Protein AF-A0A8S3K6A4-F1 (afdb_monomer_lite)

Sequence (86 aa):
RGSNNSLTISIAPKHRLLNSPPVDCPFDEYLQTGTRKLTVDELHQHAQDARSLYHEFWTIPTNHLEKLRLCGAGTKNRYGTIIASK

Radius of gyration: 22.89 Å; chains: 1; bounding box: 67×27×58 Å

Secondary structure (DSSP, 8-state):
-----------------TTSPPTT-HHHHHHHH------HHHHHHHHH-HHHHHHHHHHS-----S----TTHHHH-SSSS-----

pLDDT: mean 76.44, std 16.65, range [43.69, 96.19]

Foldseek 3Di:
DDDPDDDDPPPPPPDPPPPDPPPDDVLVCCVVPPDDDDDPVRVVVVVVPPPVVVVVVVVHDPPWDQDDPDPCPVVVDPDPRHDDDD

InterPro domains:
  IPR008356 Protein-tyrosine phosphatase, KIM-containing [PTHR46198] (1-83)

Structure (mmCIF, N/CA/C/O backbone):
data_AF-A0A8S3K6A4-F1
#
_entry.id   AF-A0A8S3K6A4-F1
#
loop_
_atom_site.group_PDB
_atom_site.id
_atom_site.type_symbol
_atom_site.label_atom_id
_atom_site.label_alt_id
_atom_site.label_comp_id
_atom_site.label_asym_id
_atom_site.label_entity_id
_atom_site.label_seq_id
_atom_site.pdbx_PDB_ins_code
_atom_site.Cartn_x
_atom_site.Cartn_y
_atom_site.Cartn_z
_atom_site.occupancy
_atom_site.B_iso_or_equiv
_atom_site.auth_seq_id
_atom_site.auth_comp_id
_atom_site.auth_asym_id
_atom_site.auth_atom_id
_atom_site.pdbx_PDB_model_num
ATOM 1 N N . ARG A 1 1 ? 55.584 -0.846 -38.435 1.00 52.16 1 ARG A N 1
ATOM 2 C CA . ARG A 1 1 ? 54.159 -1.235 -38.575 1.00 52.16 1 ARG A CA 1
ATOM 3 C C . ARG A 1 1 ? 53.581 -1.351 -37.160 1.00 52.16 1 ARG A C 1
ATOM 5 O O . ARG A 1 1 ? 53.509 -2.445 -36.628 1.00 52.16 1 ARG A O 1
ATOM 12 N N . GLY A 1 2 ? 53.338 -0.211 -36.507 1.00 51.53 2 GLY A N 1
ATOM 13 C CA . GLY A 1 2 ? 52.920 -0.131 -35.101 1.00 51.53 2 GLY A CA 1
ATOM 14 C C . GLY A 1 2 ? 51.567 0.559 -35.018 1.00 51.53 2 GLY A C 1
ATOM 15 O O . GLY A 1 2 ? 51.425 1.683 -35.495 1.00 51.53 2 GLY A O 1
ATOM 16 N N . SER A 1 3 ? 50.567 -0.154 -34.513 1.00 55.56 3 SER A N 1
ATOM 17 C CA . SER A 1 3 ? 49.189 0.318 -34.410 1.00 55.56 3 SER A CA 1
ATOM 18 C C . SER A 1 3 ? 49.023 1.087 -33.102 1.00 55.56 3 SER A C 1
ATOM 20 O O . SER A 1 3 ? 48.726 0.502 -32.065 1.00 55.56 3 SER A O 1
ATOM 22 N N . ASN A 1 4 ? 49.220 2.401 -33.145 1.00 60.78 4 ASN A N 1
ATOM 23 C CA . ASN A 1 4 ? 49.066 3.287 -31.990 1.00 60.78 4 ASN A CA 1
ATOM 24 C C . ASN A 1 4 ? 47.601 3.743 -31.866 1.00 60.78 4 ASN A C 1
ATOM 26 O O . ASN A 1 4 ? 47.317 4.936 -31.919 1.00 60.78 4 ASN A O 1
ATOM 30 N N . ASN A 1 5 ? 46.653 2.810 -31.764 1.00 58.00 5 ASN A N 1
ATOM 31 C CA . ASN A 1 5 ? 45.251 3.165 -31.534 1.00 58.00 5 ASN A CA 1
ATOM 32 C C . ASN A 1 5 ? 44.983 3.205 -30.026 1.00 58.00 5 ASN A C 1
ATOM 34 O O . ASN A 1 5 ? 44.730 2.177 -29.402 1.00 58.00 5 ASN A O 1
ATOM 38 N N . SER A 1 6 ? 45.048 4.402 -29.443 1.00 66.06 6 SER A N 1
ATOM 39 C CA . SER A 1 6 ? 44.541 4.651 -28.093 1.00 66.06 6 SER A CA 1
ATOM 40 C C . SER A 1 6 ? 43.011 4.689 -28.140 1.00 66.06 6 SER A C 1
ATOM 42 O O . SER A 1 6 ? 42.422 5.530 -28.820 1.00 66.06 6 SER A O 1
ATOM 44 N N . LEU A 1 7 ? 42.358 3.750 -27.457 1.00 62.97 7 LEU A N 1
ATOM 45 C CA . LEU A 1 7 ? 40.904 3.712 -27.302 1.00 62.97 7 LEU A CA 1
ATOM 46 C C . LEU A 1 7 ? 40.495 4.652 -26.164 1.00 62.97 7 LEU A C 1
ATOM 48 O O . LEU A 1 7 ? 40.446 4.260 -25.001 1.00 62.97 7 LEU A O 1
ATOM 52 N N . THR A 1 8 ? 40.177 5.900 -26.499 1.00 63.53 8 THR A N 1
ATOM 53 C CA . THR A 1 8 ? 39.568 6.833 -25.545 1.00 63.53 8 THR A CA 1
ATOM 54 C C . THR A 1 8 ? 38.075 6.530 -25.433 1.00 63.53 8 THR A C 1
ATOM 56 O O . THR A 1 8 ? 37.280 6.933 -26.282 1.00 63.53 8 THR A O 1
ATOM 59 N N . ILE A 1 9 ? 37.669 5.819 -24.380 1.00 61.50 9 ILE A N 1
ATOM 60 C CA . ILE A 1 9 ? 36.253 5.672 -24.025 1.00 61.50 9 ILE A CA 1
ATOM 61 C C . ILE A 1 9 ? 35.789 7.004 -23.427 1.00 61.50 9 ILE A C 1
ATOM 63 O O . ILE A 1 9 ? 36.011 7.295 -22.254 1.00 61.50 9 ILE A O 1
ATOM 67 N N . SER A 1 10 ? 35.140 7.830 -24.250 1.00 62.50 10 SER A N 1
ATOM 68 C CA . SER A 1 10 ? 34.355 8.956 -23.751 1.00 62.50 10 SER A CA 1
ATOM 69 C C . SER A 1 10 ? 33.086 8.396 -23.117 1.00 62.50 10 SER A C 1
ATOM 71 O O . SER A 1 10 ? 32.124 8.039 -23.801 1.00 62.50 10 SER A O 1
ATOM 73 N N . ILE A 1 11 ? 33.098 8.280 -21.790 1.00 58.16 11 ILE A N 1
ATOM 74 C CA . ILE A 1 11 ? 31.894 8.015 -21.010 1.00 58.16 11 ILE A CA 1
ATOM 75 C C . ILE A 1 11 ? 31.101 9.323 -21.004 1.00 58.16 11 ILE A C 1
ATOM 77 O O . ILE A 1 11 ? 31.146 10.097 -20.051 1.00 58.16 11 ILE A O 1
ATOM 81 N N . ALA A 1 12 ? 30.393 9.610 -22.097 1.00 55.97 12 ALA A N 1
ATOM 82 C CA . ALA A 1 12 ? 29.309 10.576 -22.026 1.00 55.97 12 ALA A CA 1
ATOM 83 C C . ALA A 1 12 ? 28.386 10.109 -20.888 1.00 55.97 12 ALA A C 1
ATOM 85 O O . ALA A 1 12 ? 28.072 8.912 -20.843 1.00 55.97 12 ALA A O 1
ATOM 86 N N . PRO A 1 13 ? 27.939 10.986 -19.973 1.00 49.94 13 PRO A N 1
ATOM 87 C CA . PRO A 1 13 ? 26.985 10.604 -18.949 1.00 49.94 13 PRO A CA 1
ATOM 88 C C . PRO A 1 13 ? 25.627 10.358 -19.623 1.00 49.94 13 PRO A C 1
ATOM 90 O O . PRO A 1 13 ? 24.697 11.147 -19.528 1.00 49.94 13 PRO A O 1
ATOM 93 N N . LYS A 1 14 ? 25.478 9.220 -20.311 1.00 49.97 14 LYS A N 1
ATOM 94 C CA . LYS A 1 14 ? 24.188 8.619 -20.664 1.00 49.97 14 LYS A CA 1
ATOM 95 C C . LYS A 1 14 ? 23.666 7.835 -19.469 1.00 49.97 14 LYS A C 1
ATOM 97 O O . LYS A 1 14 ? 23.249 6.690 -19.564 1.00 49.97 14 LYS A O 1
ATOM 102 N N . HIS A 1 15 ? 23.676 8.493 -18.329 1.00 47.19 15 HIS A N 1
ATOM 103 C CA . HIS A 1 15 ? 22.696 8.233 -17.317 1.00 47.19 15 HIS A CA 1
ATOM 104 C C . HIS A 1 15 ? 22.166 9.613 -16.980 1.00 47.19 15 HIS A C 1
ATOM 106 O O . HIS A 1 15 ? 22.789 10.370 -16.241 1.00 47.19 15 HIS A O 1
ATOM 112 N N . ARG A 1 16 ? 20.961 9.916 -17.481 1.00 45.88 16 ARG A N 1
ATOM 113 C CA . ARG A 1 16 ? 20.016 10.512 -16.546 1.00 45.88 16 ARG A CA 1
ATOM 114 C C . ARG A 1 16 ? 20.053 9.542 -15.380 1.00 45.88 16 ARG A C 1
ATOM 116 O O . ARG A 1 16 ? 19.631 8.389 -15.503 1.00 45.88 16 ARG A O 1
ATOM 123 N N . LEU A 1 17 ? 20.757 9.940 -14.328 1.00 46.78 17 LEU A N 1
ATOM 124 C CA . LEU A 1 17 ? 20.597 9.304 -13.045 1.00 46.78 17 LEU A CA 1
ATOM 125 C C . LEU A 1 17 ? 19.080 9.187 -12.884 1.00 46.78 17 LEU A C 1
ATOM 127 O O . LEU A 1 17 ? 18.360 10.131 -13.225 1.00 46.78 17 LEU A O 1
ATOM 131 N N . LEU A 1 18 ? 18.610 8.005 -12.505 1.00 48.09 18 LEU A N 1
ATOM 132 C CA . LEU A 1 18 ? 17.205 7.675 -12.247 1.00 48.09 18 LEU A CA 1
ATOM 133 C C . LEU A 1 18 ? 16.679 8.480 -11.028 1.00 48.09 18 LEU A C 1
ATOM 135 O O . LEU A 1 18 ? 15.976 7.967 -10.175 1.00 48.09 18 LEU A O 1
ATOM 139 N N . ASN A 1 19 ? 17.115 9.732 -10.909 1.00 49.34 19 ASN A N 1
ATOM 140 C CA . ASN A 1 19 ? 17.028 10.634 -9.777 1.00 49.34 19 ASN A CA 1
ATOM 141 C C . ASN A 1 19 ? 16.007 11.744 -10.035 1.00 49.34 19 ASN A C 1
ATOM 143 O O . ASN A 1 19 ? 15.801 12.584 -9.169 1.00 49.34 19 ASN A O 1
ATOM 147 N N . SER A 1 20 ? 15.400 11.794 -11.221 1.00 43.69 20 SER A N 1
ATOM 148 C CA . SER A 1 20 ? 14.097 12.427 -11.350 1.00 43.69 20 SER A CA 1
ATOM 149 C C . SER A 1 20 ? 13.068 11.317 -11.163 1.00 43.69 20 SER A C 1
ATOM 151 O O . SER A 1 20 ? 13.155 10.345 -11.933 1.00 43.69 20 SER A O 1
ATOM 153 N N . PRO A 1 21 ? 12.109 11.428 -10.221 1.00 47.91 21 PRO A N 1
ATOM 154 C CA . PRO A 1 21 ? 10.901 10.622 -10.335 1.00 47.91 21 PRO A CA 1
ATOM 155 C C . PRO A 1 21 ? 10.406 10.742 -11.785 1.00 47.91 21 PRO A C 1
ATOM 157 O O . PRO A 1 21 ? 10.588 11.806 -12.400 1.00 47.91 21 PRO A O 1
ATOM 160 N N . PRO A 1 22 ? 9.903 9.659 -12.405 1.00 52.75 22 PRO A N 1
ATOM 161 C CA . PRO A 1 22 ? 9.255 9.784 -13.699 1.00 52.75 22 PRO A CA 1
ATOM 162 C C . PRO A 1 22 ? 8.259 10.931 -13.561 1.00 52.75 22 PRO A C 1
ATOM 164 O O . PRO A 1 22 ? 7.442 10.907 -12.646 1.00 52.75 22 PRO A O 1
ATOM 167 N N . VAL A 1 23 ? 8.406 11.958 -14.401 1.00 55.28 23 VAL A N 1
ATOM 168 C CA . VAL A 1 23 ? 7.730 13.261 -14.257 1.00 55.28 23 VAL A CA 1
ATOM 169 C C . VAL A 1 23 ? 6.200 13.128 -14.184 1.00 55.28 23 VAL A C 1
ATOM 171 O O . VAL A 1 23 ? 5.545 14.055 -13.737 1.00 55.28 23 VAL A O 1
ATOM 174 N N . ASP A 1 24 ? 5.649 11.948 -14.485 1.00 54.31 24 ASP A N 1
ATOM 175 C CA . ASP A 1 24 ? 4.229 11.626 -14.402 1.00 54.31 24 ASP A CA 1
ATOM 176 C C . ASP A 1 24 ? 3.998 10.203 -13.841 1.00 54.31 24 ASP A C 1
ATOM 178 O O . ASP A 1 24 ? 3.397 9.352 -14.499 1.00 54.31 24 ASP A O 1
ATOM 182 N N . CYS A 1 25 ? 4.512 9.880 -12.648 1.00 56.34 25 CYS A N 1
ATOM 183 C CA . CYS A 1 25 ? 4.087 8.669 -11.935 1.00 56.34 25 CYS A CA 1
ATOM 184 C C . CYS A 1 25 ? 2.854 8.998 -11.068 1.00 56.34 25 CYS A C 1
ATOM 186 O O . CYS A 1 25 ? 3.021 9.568 -9.991 1.00 56.34 25 CYS A O 1
ATOM 188 N N . PRO A 1 26 ? 1.621 8.611 -11.461 1.00 63.94 26 PRO A N 1
ATOM 189 C CA . PRO A 1 26 ? 0.389 8.958 -10.729 1.00 63.94 26 PRO A CA 1
ATOM 190 C C . PRO A 1 26 ? 0.339 8.383 -9.302 1.00 63.94 26 PRO A C 1
ATOM 192 O O . PRO A 1 26 ? -0.496 8.767 -8.492 1.00 63.94 26 PRO A O 1
ATOM 195 N N . PHE A 1 27 ? 1.237 7.451 -8.990 1.00 74.19 27 PHE A N 1
ATOM 196 C CA . PHE A 1 27 ? 1.367 6.816 -7.684 1.00 74.19 27 PHE A CA 1
ATOM 197 C C . PHE A 1 27 ? 2.235 7.608 -6.701 1.00 74.19 27 PHE A C 1
ATOM 199 O O . PHE A 1 27 ? 2.138 7.373 -5.500 1.00 74.19 27 PHE A O 1
ATOM 206 N N . ASP A 1 28 ? 3.071 8.530 -7.187 1.00 78.31 28 ASP A N 1
ATOM 207 C CA . ASP A 1 28 ? 3.997 9.291 -6.340 1.00 78.31 28 ASP A CA 1
ATOM 208 C C . ASP A 1 28 ? 3.216 10.246 -5.419 1.00 78.31 28 ASP A C 1
ATOM 210 O O . ASP A 1 28 ? 3.473 10.318 -4.220 1.00 78.31 28 ASP A O 1
ATOM 214 N N . GLU A 1 29 ? 2.151 10.871 -5.936 1.00 85.25 29 GLU A N 1
ATOM 215 C CA . GLU A 1 29 ? 1.229 11.687 -5.135 1.00 85.25 29 GLU A CA 1
ATOM 216 C C . GLU A 1 29 ? 0.548 10.865 -4.032 1.00 85.25 29 GLU A C 1
ATOM 218 O O . GLU A 1 29 ? 0.507 11.295 -2.878 1.00 85.25 29 GLU A O 1
ATOM 223 N N . TYR A 1 30 ? 0.061 9.660 -4.352 1.00 88.38 30 TYR A N 1
ATO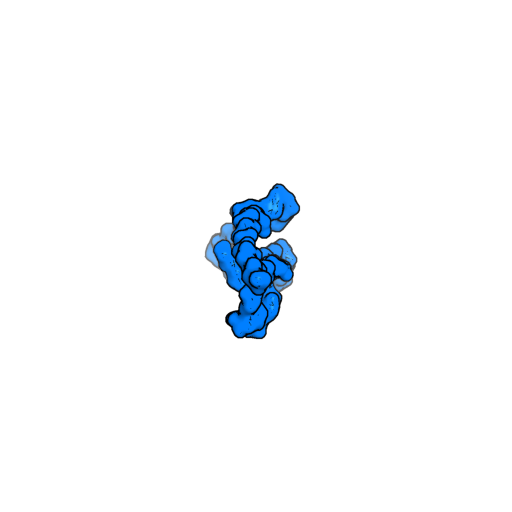M 224 C CA . TYR A 1 30 ? -0.562 8.778 -3.363 1.00 88.38 30 TYR A CA 1
ATOM 225 C C . TYR A 1 30 ? 0.424 8.378 -2.263 1.00 88.38 30 TYR A C 1
ATOM 227 O O . TYR A 1 30 ? 0.070 8.392 -1.090 1.00 88.38 30 TYR A O 1
ATOM 235 N N . LEU A 1 31 ? 1.669 8.043 -2.608 1.00 88.81 31 LEU A N 1
ATOM 236 C CA . LEU A 1 31 ? 2.676 7.657 -1.616 1.00 88.81 31 LEU A CA 1
ATOM 237 C C . LEU A 1 31 ? 3.129 8.840 -0.748 1.00 88.81 31 LEU A C 1
ATOM 239 O O . LEU A 1 31 ? 3.459 8.644 0.419 1.00 88.81 31 LEU A O 1
ATOM 243 N N . GLN A 1 32 ? 3.127 10.060 -1.290 1.00 88.81 32 GLN A N 1
ATOM 244 C CA . GLN A 1 32 ? 3.503 11.266 -0.548 1.00 88.81 32 GLN A CA 1
ATOM 245 C C . GLN A 1 32 ? 2.380 11.808 0.345 1.00 88.81 32 GLN A C 1
ATOM 247 O O . GLN A 1 32 ? 2.661 12.390 1.393 1.00 88.81 32 GLN A O 1
ATOM 252 N N . THR A 1 33 ? 1.119 11.637 -0.056 1.00 88.75 33 THR A N 1
ATOM 253 C CA . THR A 1 33 ? -0.045 12.227 0.633 1.00 88.75 33 THR A CA 1
ATOM 254 C C . THR A 1 33 ? -0.908 11.209 1.377 1.00 88.75 33 THR A C 1
ATOM 256 O O . THR A 1 33 ? -1.650 11.581 2.288 1.00 88.75 33 THR A O 1
ATOM 259 N N . GLY A 1 34 ? -0.806 9.928 1.021 1.00 86.88 34 GLY A N 1
ATOM 260 C CA . GLY A 1 34 ? -1.592 8.838 1.579 1.00 86.88 34 GLY A CA 1
ATOM 261 C C . GLY A 1 34 ? -1.372 8.706 3.080 1.00 86.88 34 GLY A C 1
ATOM 262 O O . GLY A 1 34 ? -0.293 8.350 3.550 1.00 86.88 34 GLY A O 1
ATOM 263 N N . THR A 1 35 ? -2.412 8.995 3.857 1.00 91.25 35 THR A N 1
ATOM 264 C CA . THR A 1 35 ? -2.377 8.884 5.313 1.00 91.25 35 THR A CA 1
ATOM 265 C C . THR A 1 35 ? -3.749 8.507 5.851 1.00 91.25 35 THR A C 1
ATOM 267 O O . THR A 1 35 ? -4.777 8.954 5.343 1.00 91.25 35 THR A O 1
ATOM 270 N N . ARG A 1 36 ? -3.768 7.710 6.919 1.00 92.12 36 ARG A N 1
ATOM 271 C CA . ARG A 1 36 ? -4.973 7.389 7.682 1.00 92.12 36 ARG A CA 1
ATOM 272 C C . ARG A 1 36 ? -4.643 7.474 9.165 1.00 92.12 36 ARG A C 1
ATOM 274 O O . ARG A 1 36 ? -3.908 6.647 9.697 1.00 92.12 36 ARG A O 1
ATOM 281 N N . LYS A 1 37 ? -5.157 8.508 9.830 1.00 94.75 37 LYS A N 1
ATOM 282 C CA . LYS A 1 37 ? -5.013 8.673 11.281 1.00 94.75 37 LYS A CA 1
ATOM 283 C C . LYS A 1 37 ? -6.153 7.933 11.961 1.00 94.75 37 LYS A C 1
ATOM 285 O O . LYS A 1 37 ? -7.303 8.133 11.590 1.00 94.75 37 LYS A O 1
ATOM 290 N N . LEU A 1 38 ? -5.815 7.095 12.929 1.00 95.06 38 LEU A N 1
ATOM 291 C CA . LEU A 1 38 ? -6.777 6.326 13.708 1.00 95.06 38 LEU A CA 1
ATOM 292 C C . LEU A 1 38 ? -6.639 6.713 15.175 1.00 95.06 38 LEU A C 1
ATOM 294 O O . LEU A 1 38 ? -5.525 6.825 15.694 1.00 95.06 38 LEU A O 1
ATOM 298 N N . THR A 1 39 ? -7.770 6.907 15.840 1.00 96.19 39 THR A N 1
ATOM 299 C CA . THR A 1 39 ? -7.834 6.927 17.303 1.00 96.19 39 THR A CA 1
ATOM 300 C C . THR A 1 39 ? -7.696 5.506 17.861 1.00 96.19 39 THR A C 1
ATOM 302 O O . THR A 1 39 ? -7.742 4.522 17.123 1.00 96.19 39 THR A O 1
ATOM 305 N N . VAL A 1 40 ? -7.504 5.376 19.177 1.00 95.69 40 VAL A N 1
ATOM 306 C CA . VAL A 1 40 ? -7.324 4.063 19.822 1.00 95.69 40 VAL A CA 1
ATOM 307 C C . VAL A 1 40 ? -8.543 3.161 19.602 1.00 95.69 40 VAL A C 1
ATOM 309 O O . VAL A 1 40 ? -8.379 1.983 19.299 1.00 95.69 40 VAL A O 1
ATOM 312 N N . ASP A 1 41 ? -9.757 3.702 19.694 1.00 94.94 41 ASP A N 1
ATOM 313 C CA . ASP A 1 41 ? -10.987 2.921 19.519 1.00 94.94 41 ASP A CA 1
ATOM 314 C C . ASP A 1 41 ? -11.183 2.494 18.058 1.00 94.94 41 ASP A C 1
ATOM 316 O O . ASP A 1 41 ? -11.475 1.329 17.777 1.00 94.94 41 ASP A O 1
ATOM 320 N N . GLU A 1 42 ? -10.926 3.406 17.116 1.00 93.25 42 GLU A N 1
ATOM 321 C CA . GLU A 1 42 ? -10.975 3.112 15.681 1.00 93.25 42 GLU A CA 1
ATOM 322 C C . GLU A 1 42 ? -9.918 2.087 15.274 1.00 93.25 42 GLU A C 1
ATOM 324 O O . GLU A 1 42 ? -10.189 1.245 14.424 1.00 93.25 42 GLU A O 1
ATOM 329 N N . LEU A 1 43 ? -8.730 2.108 15.886 1.00 94.88 43 LEU A N 1
ATOM 330 C CA . LEU A 1 43 ? -7.690 1.116 15.625 1.00 94.88 43 LEU A CA 1
ATOM 331 C C . LEU A 1 43 ? -8.158 -0.293 16.004 1.00 94.88 43 LEU A C 1
ATOM 333 O O . LEU A 1 43 ? -7.986 -1.220 15.215 1.00 94.88 43 LEU A O 1
ATOM 337 N N . HIS A 1 44 ? -8.767 -0.462 17.181 1.00 94.88 44 HIS A N 1
ATOM 338 C CA . HIS A 1 44 ? -9.265 -1.767 17.623 1.00 94.88 44 HIS A CA 1
ATOM 339 C C . HIS A 1 44 ? -10.394 -2.285 16.731 1.00 94.88 44 HIS A C 1
ATOM 341 O O . HIS A 1 44 ? -10.414 -3.469 16.398 1.00 94.88 44 HIS A O 1
ATOM 347 N N . GLN A 1 45 ? -11.313 -1.407 16.325 1.00 93.69 45 GLN A N 1
ATOM 348 C CA . GLN A 1 45 ? -12.408 -1.772 15.426 1.00 93.69 45 GLN A CA 1
ATOM 349 C C . GLN A 1 45 ? -11.897 -2.104 14.021 1.00 93.69 45 GLN A C 1
ATOM 351 O O . GLN A 1 45 ? -12.264 -3.128 13.448 1.00 93.69 45 GLN A O 1
ATOM 356 N N . HIS A 1 46 ? -11.006 -1.277 13.479 1.00 92.38 46 HIS A N 1
ATOM 357 C CA . HIS A 1 46 ? -10.493 -1.433 12.120 1.00 92.38 46 HIS A CA 1
ATOM 358 C C . HIS A 1 46 ? -9.551 -2.638 11.988 1.00 92.38 46 HIS A C 1
ATOM 360 O O . HIS A 1 46 ? -9.559 -3.325 10.972 1.00 92.38 46 HIS A O 1
ATOM 366 N N . ALA A 1 47 ? -8.823 -2.995 13.052 1.00 91.75 47 ALA A N 1
ATOM 367 C CA . ALA A 1 47 ? -8.039 -4.230 13.108 1.00 91.75 47 ALA A CA 1
ATOM 368 C C . ALA A 1 47 ? -8.896 -5.506 12.998 1.00 91.75 47 ALA A C 1
ATOM 370 O O . ALA A 1 47 ? -8.393 -6.551 12.582 1.00 91.75 47 ALA A O 1
ATOM 371 N N . GLN A 1 48 ? -10.180 -5.440 13.367 1.00 94.69 48 GLN A N 1
ATOM 372 C CA . GLN A 1 48 ? -11.109 -6.567 13.257 1.00 94.69 48 GLN A CA 1
ATOM 373 C C . GLN A 1 48 ? -11.781 -6.645 11.877 1.00 94.69 48 GLN A C 1
ATOM 375 O O . GLN A 1 48 ? -12.254 -7.717 11.492 1.00 94.69 48 GLN A O 1
ATOM 380 N N . ASP A 1 49 ? -11.792 -5.557 11.100 1.00 93.31 49 ASP A N 1
ATOM 381 C CA . ASP A 1 49 ? -12.354 -5.533 9.748 1.00 93.31 49 ASP A CA 1
ATOM 382 C C . ASP A 1 49 ? -11.307 -5.886 8.678 1.00 93.31 49 ASP A C 1
ATOM 384 O O . ASP A 1 49 ? -10.760 -5.048 7.953 1.00 93.31 49 ASP A O 1
ATOM 388 N N . ALA A 1 50 ? -11.072 -7.191 8.528 1.00 93.31 50 ALA A N 1
ATOM 389 C CA . ALA A 1 50 ? -10.151 -7.725 7.528 1.00 93.31 50 ALA A CA 1
ATOM 390 C C . ALA A 1 50 ? -10.526 -7.354 6.078 1.00 93.31 50 ALA A C 1
ATOM 392 O O . ALA A 1 50 ? -9.648 -7.300 5.217 1.00 93.31 50 ALA A O 1
ATOM 393 N N . ARG A 1 51 ? -11.810 -7.101 5.779 1.00 94.75 51 ARG A N 1
ATOM 394 C CA . ARG A 1 51 ? -12.247 -6.758 4.415 1.00 94.75 51 ARG A CA 1
ATOM 395 C C . ARG A 1 51 ? -11.860 -5.331 4.069 1.00 94.75 51 ARG A C 1
ATOM 397 O O . ARG A 1 51 ? -11.327 -5.100 2.984 1.00 94.75 51 ARG A O 1
ATOM 404 N N . SER A 1 52 ? -12.094 -4.393 4.988 1.00 91.50 52 SER A N 1
ATOM 405 C CA . SER A 1 52 ? -11.672 -3.011 4.778 1.00 91.50 52 SER A CA 1
ATOM 406 C C . SER A 1 52 ? -10.150 -2.905 4.694 1.00 91.50 52 SER A C 1
ATOM 408 O O . SER A 1 52 ? -9.657 -2.211 3.806 1.00 91.50 52 SER A O 1
ATOM 410 N N . LEU A 1 53 ? -9.409 -3.631 5.541 1.00 94.44 53 LEU A N 1
ATOM 411 C CA . LEU A 1 53 ? -7.943 -3.664 5.486 1.00 94.44 53 LEU A CA 1
ATOM 412 C C . LEU A 1 53 ? -7.412 -4.257 4.180 1.00 94.44 53 LEU A C 1
ATOM 414 O O . LEU A 1 53 ? -6.476 -3.712 3.601 1.00 94.44 53 LEU A O 1
ATOM 418 N N . TYR A 1 54 ? -8.014 -5.344 3.690 1.00 95.31 54 TYR A N 1
ATOM 419 C CA . TYR A 1 54 ? -7.653 -5.928 2.398 1.00 95.31 54 TYR A CA 1
ATOM 420 C C . TYR A 1 54 ? -7.784 -4.892 1.277 1.00 95.31 54 TYR A C 1
ATOM 422 O O . TYR A 1 54 ? -6.860 -4.706 0.489 1.00 95.31 54 TYR A O 1
ATOM 430 N N . HIS A 1 55 ? -8.913 -4.186 1.226 1.00 94.81 55 HIS A N 1
ATOM 431 C CA . HIS A 1 55 ? -9.162 -3.202 0.178 1.00 94.81 55 HIS A CA 1
ATOM 432 C C . HIS A 1 55 ? -8.215 -1.997 0.275 1.00 94.81 55 HIS A C 1
ATOM 434 O O . HIS A 1 55 ? -7.737 -1.502 -0.747 1.00 94.81 55 HIS A O 1
ATOM 440 N N . GLU A 1 56 ? -7.916 -1.543 1.495 1.00 93.00 56 GLU A N 1
ATOM 441 C CA . GLU A 1 56 ? -6.946 -0.474 1.743 1.00 93.00 56 GLU A CA 1
ATOM 442 C C . GLU A 1 56 ? -5.545 -0.893 1.284 1.00 93.00 56 GLU A C 1
ATOM 444 O O . GLU A 1 56 ? -4.929 -0.192 0.485 1.00 93.00 56 GLU A O 1
ATOM 449 N N . PHE A 1 57 ? -5.083 -2.076 1.694 1.00 94.31 57 PHE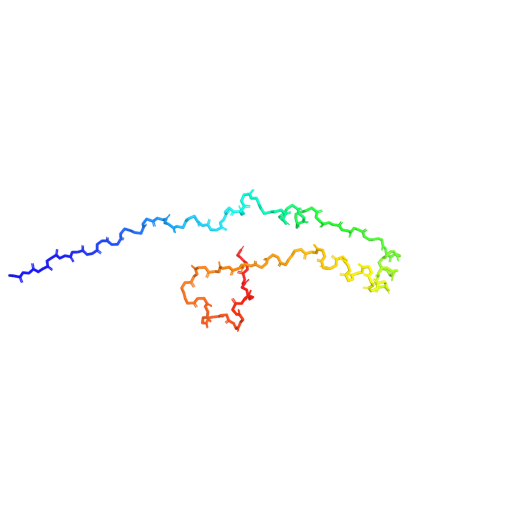 A N 1
ATOM 450 C CA . PHE A 1 57 ? -3.761 -2.593 1.347 1.00 94.31 57 PHE A CA 1
ATOM 451 C C . PHE A 1 57 ? -3.543 -2.689 -0.167 1.00 94.31 57 PHE A C 1
ATOM 453 O O . PHE A 1 57 ? -2.516 -2.242 -0.669 1.00 94.31 57 PHE A O 1
ATOM 460 N N . TRP A 1 58 ? -4.517 -3.220 -0.911 1.00 93.62 58 TRP A N 1
ATOM 461 C CA . TRP A 1 58 ? -4.398 -3.359 -2.368 1.00 93.62 58 TRP A CA 1
ATOM 462 C C . TRP A 1 58 ? -4.517 -2.046 -3.139 1.00 93.62 58 TRP A C 1
ATOM 464 O O . TRP A 1 58 ? -4.209 -2.012 -4.328 1.00 93.62 58 TRP A O 1
ATOM 474 N N . THR A 1 59 ? -4.935 -0.968 -2.477 1.00 91.25 59 THR A N 1
ATOM 475 C CA . THR A 1 59 ? -4.910 0.373 -3.067 1.00 91.25 59 THR A CA 1
ATOM 476 C C . THR A 1 59 ? -3.497 0.971 -3.025 1.00 91.25 59 THR A C 1
ATOM 478 O O . THR A 1 59 ? -3.181 1.842 -3.833 1.00 91.25 59 THR A O 1
ATOM 481 N N . ILE A 1 60 ? -2.625 0.491 -2.128 1.00 91.62 60 ILE A N 1
ATOM 482 C CA . ILE A 1 60 ? -1.268 1.016 -1.954 1.00 91.62 60 ILE A CA 1
ATOM 483 C C . ILE A 1 60 ? -0.367 0.552 -3.116 1.00 91.62 60 ILE A C 1
ATOM 485 O O . ILE A 1 60 ? -0.191 -0.653 -3.321 1.00 91.62 60 ILE A O 1
ATOM 489 N N . PRO A 1 61 ? 0.261 1.479 -3.864 1.00 90.88 61 PRO A N 1
ATOM 490 C CA . PRO A 1 61 ? 1.215 1.134 -4.913 1.00 90.88 61 PRO A CA 1
ATOM 491 C C . PRO A 1 61 ? 2.450 0.424 -4.341 1.00 90.88 61 PRO A C 1
ATOM 493 O O . PRO A 1 61 ? 3.002 0.844 -3.327 1.00 90.88 61 PRO A O 1
ATOM 496 N N . THR A 1 62 ? 2.950 -0.614 -5.018 1.00 87.19 62 THR A N 1
ATOM 497 C CA . THR A 1 62 ? 4.095 -1.411 -4.526 1.00 87.19 62 THR A CA 1
ATOM 498 C C . THR A 1 62 ? 5.432 -0.670 -4.563 1.00 87.19 62 THR A C 1
ATOM 500 O O . THR A 1 62 ? 6.383 -1.093 -3.910 1.00 87.19 62 THR A O 1
ATOM 503 N N . ASN A 1 63 ? 5.529 0.412 -5.342 1.00 87.56 63 ASN A N 1
ATOM 504 C CA . ASN A 1 63 ? 6.748 1.203 -5.535 1.00 87.56 63 ASN A CA 1
ATOM 505 C C . ASN A 1 63 ? 7.992 0.364 -5.916 1.00 87.56 63 ASN A C 1
ATOM 507 O O . ASN A 1 63 ? 9.127 0.696 -5.574 1.00 87.56 63 ASN A O 1
ATOM 511 N N . HIS A 1 64 ? 7.792 -0.767 -6.600 1.00 83.38 64 HIS A N 1
ATOM 512 C CA . HIS A 1 64 ? 8.890 -1.628 -7.030 1.00 83.38 64 HIS A CA 1
ATOM 513 C C . HIS A 1 64 ? 9.597 -1.049 -8.259 1.00 83.38 64 HIS A C 1
ATOM 515 O O . HIS A 1 64 ? 8.966 -0.640 -9.234 1.00 83.38 64 HIS A O 1
ATOM 521 N N . LEU A 1 65 ? 10.930 -1.094 -8.254 1.00 78.56 65 LEU A N 1
ATOM 522 C CA . LEU A 1 65 ? 11.730 -0.762 -9.428 1.00 78.56 65 LEU A CA 1
ATOM 523 C C . LEU A 1 65 ? 11.605 -1.874 -10.475 1.00 78.56 65 LEU A C 1
ATOM 525 O O . LEU A 1 65 ? 12.167 -2.954 -10.310 1.00 78.56 65 LEU A O 1
ATOM 529 N N . GLU A 1 66 ? 10.929 -1.601 -11.591 1.00 67.69 66 GLU A N 1
ATOM 530 C CA . GLU A 1 66 ? 10.767 -2.594 -12.662 1.00 67.69 66 GLU A CA 1
ATOM 531 C C . GLU A 1 66 ? 12.096 -2.992 -13.322 1.00 67.69 66 GLU A C 1
ATOM 533 O O . GLU A 1 66 ? 12.243 -4.110 -13.820 1.00 67.69 66 GLU A O 1
ATOM 538 N N . LYS A 1 67 ? 13.066 -2.066 -13.395 1.00 66.00 67 LYS A N 1
ATOM 539 C CA . LYS A 1 67 ? 14.322 -2.266 -14.134 1.00 66.00 67 LYS A CA 1
ATOM 540 C C . LYS A 1 67 ? 15.496 -1.581 -13.445 1.00 66.00 67 LYS A C 1
ATOM 542 O O .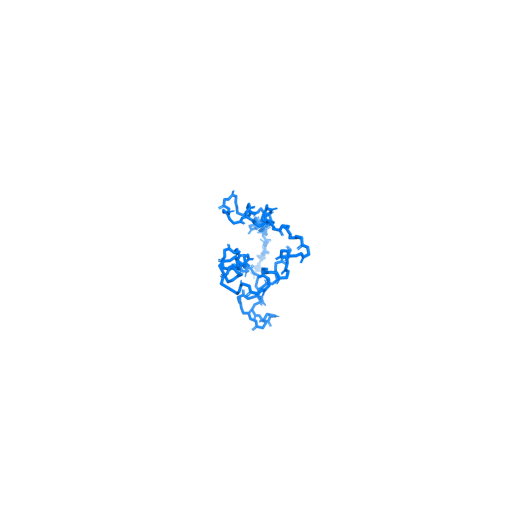 LYS A 1 67 ? 15.696 -0.377 -13.593 1.00 66.00 67 LYS A O 1
ATOM 547 N N . LEU A 1 68 ? 16.352 -2.368 -12.796 1.00 69.75 68 LEU A N 1
ATOM 548 C CA . LEU A 1 68 ? 17.676 -1.906 -12.386 1.00 69.75 68 LEU A CA 1
ATOM 549 C C . LEU A 1 68 ? 18.676 -2.147 -13.523 1.00 69.75 68 LEU A C 1
ATOM 551 O O . LEU A 1 68 ? 19.096 -3.274 -13.777 1.00 69.75 68 LEU A O 1
ATOM 555 N N . ARG A 1 69 ? 19.088 -1.079 -14.214 1.00 67.44 69 ARG A N 1
ATOM 556 C CA . ARG A 1 69 ? 20.128 -1.138 -15.258 1.00 67.44 69 ARG A CA 1
ATOM 557 C C . ARG A 1 69 ? 21.534 -1.080 -14.657 1.00 67.44 69 ARG A C 1
ATOM 559 O O . ARG A 1 69 ? 22.328 -0.216 -15.008 1.00 67.44 69 ARG A O 1
ATOM 566 N N . LEU A 1 70 ? 21.836 -1.986 -13.732 1.00 76.44 70 LEU A N 1
ATOM 567 C CA . LEU A 1 70 ? 23.175 -2.127 -13.169 1.00 76.44 70 LEU A CA 1
ATOM 568 C C . LEU A 1 70 ? 23.743 -3.490 -13.569 1.00 76.44 70 LEU A C 1
ATOM 570 O O . LEU A 1 70 ? 23.201 -4.536 -13.210 1.00 76.44 70 LEU A O 1
ATOM 574 N N . CYS A 1 71 ? 24.828 -3.477 -14.343 1.00 75.31 71 CYS A N 1
ATOM 575 C CA . CYS A 1 71 ? 25.509 -4.700 -14.756 1.00 75.31 71 CYS A CA 1
ATOM 576 C C . CYS A 1 71 ? 25.913 -5.516 -13.519 1.00 75.31 71 CYS A C 1
ATOM 578 O O . CYS A 1 71 ? 26.501 -4.983 -12.581 1.00 75.31 71 CY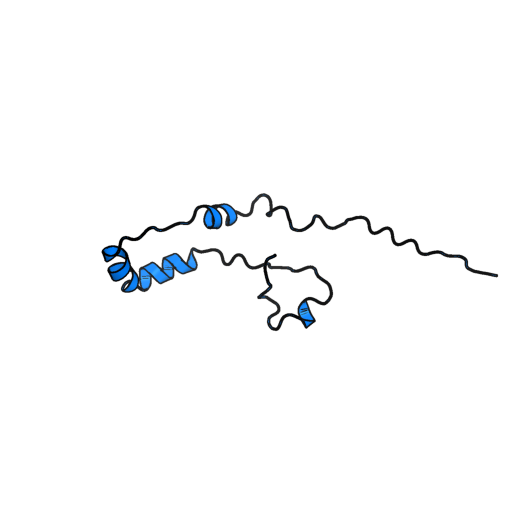S A O 1
ATOM 580 N N . GLY A 1 72 ? 25.577 -6.807 -13.509 1.00 76.75 72 GLY A N 1
ATOM 581 C CA . GLY A 1 72 ? 25.853 -7.689 -12.372 1.00 76.75 72 GLY A CA 1
ATOM 582 C C . GLY A 1 72 ? 24.886 -7.556 -11.188 1.00 76.75 72 GLY A C 1
ATOM 583 O O . GLY A 1 72 ? 25.066 -8.255 -10.200 1.00 76.75 72 GLY A O 1
ATOM 584 N N . ALA A 1 73 ? 23.830 -6.737 -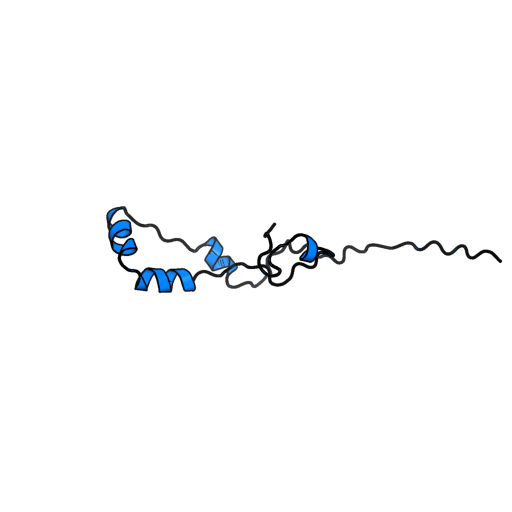11.261 1.00 72.62 73 ALA A N 1
ATOM 585 C CA . ALA A 1 73 ? 22.835 -6.668 -10.183 1.00 72.62 73 ALA A CA 1
ATOM 586 C C . ALA A 1 73 ? 22.161 -8.021 -9.896 1.00 72.62 73 ALA A C 1
ATOM 588 O O . ALA A 1 73 ? 21.883 -8.349 -8.745 1.00 72.62 73 ALA A O 1
ATOM 589 N N . GLY A 1 74 ? 21.951 -8.837 -10.932 1.00 73.25 74 GLY A N 1
ATOM 590 C CA . GLY A 1 74 ? 21.333 -10.158 -10.796 1.00 73.25 74 GLY A CA 1
ATOM 591 C C . GLY A 1 74 ? 22.164 -11.176 -10.009 1.00 73.25 74 GLY A C 1
ATOM 592 O O . GLY A 1 74 ? 21.601 -12.147 -9.527 1.00 73.25 74 GLY A O 1
ATOM 593 N N . THR A 1 75 ? 23.477 -10.974 -9.839 1.00 83.19 75 THR A N 1
ATOM 594 C CA . THR A 1 75 ? 24.323 -11.921 -9.085 1.00 83.19 75 THR A CA 1
ATOM 595 C C . THR A 1 75 ?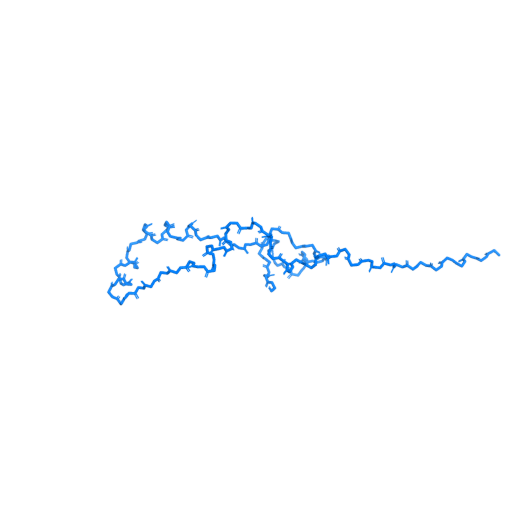 24.355 -11.631 -7.589 1.00 83.19 75 THR A C 1
ATOM 597 O O . THR A 1 75 ? 24.716 -12.508 -6.807 1.00 83.19 75 THR A O 1
ATOM 600 N N . LYS A 1 76 ? 23.980 -10.413 -7.177 1.00 86.38 76 LYS A N 1
ATOM 601 C CA . LYS A 1 76 ? 23.968 -9.991 -5.767 1.00 86.38 76 LYS A CA 1
ATOM 602 C C . LYS A 1 76 ? 22.574 -9.957 -5.143 1.00 86.38 76 LYS A C 1
ATOM 604 O O . LYS A 1 76 ? 22.469 -9.866 -3.924 1.00 86.38 76 LYS A O 1
ATOM 609 N N . ASN A 1 77 ? 21.525 -10.073 -5.952 1.00 84.00 77 ASN A N 1
ATOM 610 C CA . ASN A 1 77 ? 20.146 -10.115 -5.483 1.00 84.00 77 ASN A CA 1
ATOM 611 C C . ASN A 1 77 ? 19.625 -11.553 -5.515 1.00 84.00 77 ASN A C 1
ATOM 613 O O . ASN A 1 77 ? 19.639 -12.195 -6.561 1.00 84.00 77 ASN A O 1
ATOM 617 N N . ARG A 1 78 ? 19.120 -12.050 -4.376 1.00 88.44 78 ARG A N 1
ATOM 618 C CA . ARG A 1 78 ? 18.475 -13.376 -4.309 1.00 88.44 78 ARG A CA 1
ATOM 619 C C . ARG A 1 78 ? 17.200 -13.431 -5.155 1.00 88.44 78 ARG A C 1
ATOM 621 O O . ARG A 1 78 ? 16.904 -14.466 -5.741 1.00 88.44 78 ARG A O 1
ATOM 628 N N . TYR A 1 79 ? 16.462 -12.325 -5.213 1.00 87.06 79 TYR A N 1
ATOM 629 C CA . TYR A 1 79 ? 15.238 -12.189 -5.994 1.00 87.06 79 TYR A CA 1
ATOM 630 C C . TYR A 1 79 ? 15.436 -11.109 -7.056 1.00 87.06 79 TYR A C 1
ATOM 632 O O . TYR A 1 79 ? 15.797 -9.982 -6.732 1.00 87.06 79 TYR A O 1
ATOM 640 N N . GLY A 1 80 ? 15.199 -11.444 -8.326 1.00 78.25 80 GLY A N 1
ATOM 641 C CA . GLY A 1 80 ? 15.457 -10.528 -9.444 1.00 78.25 80 GLY A CA 1
ATOM 642 C C . GLY A 1 80 ? 14.515 -9.321 -9.512 1.00 78.25 80 GLY A C 1
ATOM 643 O O . GLY A 1 80 ? 14.865 -8.322 -10.131 1.00 78.25 80 GLY A O 1
ATOM 644 N N . THR A 1 81 ? 13.344 -9.408 -8.878 1.00 81.50 81 THR A N 1
ATOM 645 C CA . THR A 1 81 ? 12.294 -8.374 -8.889 1.00 81.50 81 THR A CA 1
ATOM 646 C C . THR A 1 81 ? 12.237 -7.545 -7.608 1.00 81.50 81 THR A C 1
ATOM 648 O O . THR A 1 81 ? 11.651 -6.468 -7.612 1.00 81.50 81 THR A O 1
ATOM 651 N N . ILE A 1 82 ? 12.840 -8.025 -6.515 1.00 84.62 82 ILE A N 1
ATOM 652 C CA . ILE A 1 82 ? 12.900 -7.306 -5.238 1.00 84.62 82 ILE A CA 1
ATOM 653 C C . ILE A 1 82 ? 14.275 -6.665 -5.158 1.00 84.62 82 ILE A C 1
ATOM 655 O O . ILE A 1 82 ? 15.273 -7.312 -4.842 1.00 84.62 82 ILE A O 1
ATOM 659 N N . ILE A 1 83 ? 14.316 -5.386 -5.500 1.00 83.75 83 ILE A N 1
ATOM 660 C CA . ILE A 1 83 ? 15.545 -4.616 -5.615 1.00 83.75 83 ILE A CA 1
ATOM 661 C C . ILE A 1 83 ? 15.465 -3.467 -4.620 1.00 83.75 83 ILE A C 1
ATOM 663 O O . ILE A 1 83 ? 14.428 -2.817 -4.506 1.00 83.75 83 ILE A O 1
ATOM 667 N N . ALA A 1 84 ? 16.559 -3.214 -3.905 1.00 78.94 84 ALA A N 1
ATOM 668 C CA . ALA A 1 84 ? 16.638 -2.065 -3.016 1.00 78.94 84 ALA A CA 1
ATOM 669 C C . ALA A 1 84 ? 16.451 -0.764 -3.815 1.00 78.94 84 ALA A C 1
ATOM 671 O O . ALA A 1 84 ? 17.212 -0.495 -4.751 1.00 78.94 84 ALA A O 1
ATOM 672 N N . SER A 1 85 ? 15.448 0.031 -3.433 1.00 69.88 85 SER A N 1
ATOM 673 C CA . SER A 1 85 ? 15.369 1.435 -3.837 1.00 69.88 85 SER A CA 1
ATOM 674 C C . SER A 1 85 ? 16.493 2.207 -3.148 1.00 69.88 85 SER A C 1
ATOM 676 O O . SER A 1 85 ? 16.854 1.885 -2.014 1.00 69.88 85 SER A O 1
ATOM 678 N N . LYS A 1 86 ? 17.088 3.168 -3.856 1.00 58.53 86 LYS A N 1
ATOM 679 C CA . LYS A 1 86 ? 18.207 3.974 -3.359 1.00 58.53 86 LYS A CA 1
ATOM 680 C C . LYS A 1 86 ? 17.716 5.249 -2.689 1.00 58.53 86 LYS A C 1
ATOM 682 O O . LYS A 1 86 ? 16.673 5.759 -3.147 1.00 58.53 86 LYS A O 1
#

Organism: NCBI:txid392030